Protein AF-A0A7S1NYR5-F1 (afdb_monomer_lite)

Secondary structure (DSSP, 8-state):
------PPPPPP-----PPP-PPPHHHHHHHHHHHHHT-S-HHHHHHHHHHHHHS-HHHHHHHHHHHHHHHHHHHHHTT-TTT-----TT-HHHHHHHHHHHHHHTT---

Foldseek 3Di:
DDDDDDDDDDDDPPPPPDPPPDDDPLVVVLLQLLCLLVDPDPVSNVVSVCPLVVDDVVVLVVLQVVLVVLLCVLCVVVVNNVPDDDDPDSPNSSSSPSSVVSCVVVVDDD

pLDDT: mean 73.5, std 14.78, range [38.59, 93.81]

Structure (mmCIF, N/CA/C/O backbone):
data_AF-A0A7S1NYR5-F1
#
_entry.id   AF-A0A7S1NYR5-F1
#
loop_
_atom_site.group_PDB
_atom_site.id
_atom_site.type_symbol
_atom_site.label_atom_id
_atom_site.label_alt_id
_atom_site.label_comp_id
_atom_site.label_asym_id
_atom_site.label_entity_id
_atom_site.label_seq_id
_atom_site.pdbx_PDB_ins_code
_atom_site.Cartn_x
_atom_site.Cartn_y
_atom_site.Cartn_z
_atom_site.occupancy
_atom_site.B_iso_or_equiv
_atom_site.auth_seq_id
_atom_site.auth_comp_id
_atom_site.auth_asym_id
_atom_site.auth_atom_id
_atom_site.pdbx_PDB_model_num
ATOM 1 N N . MET A 1 1 ? -12.957 1.343 71.622 1.00 40.09 1 MET A N 1
ATOM 2 C CA . MET A 1 1 ? -12.969 0.850 70.229 1.00 40.09 1 MET A CA 1
ATOM 3 C C . MET A 1 1 ? -13.349 2.005 69.317 1.00 40.09 1 MET A C 1
ATOM 5 O O . MET A 1 1 ? -14.472 2.471 69.422 1.00 40.09 1 MET A O 1
ATOM 9 N N . MET A 1 2 ? -12.426 2.497 68.490 1.00 38.59 2 MET A N 1
ATOM 10 C CA . MET A 1 2 ? -12.687 3.462 67.412 1.00 38.59 2 MET A CA 1
ATOM 11 C C . MET A 1 2 ? -11.725 3.117 66.270 1.00 38.59 2 MET A C 1
ATOM 13 O O . MET A 1 2 ? -10.513 3.224 66.437 1.00 38.59 2 MET A O 1
ATOM 17 N N . THR A 1 3 ? -12.248 2.616 65.153 1.00 42.50 3 THR A N 1
ATOM 18 C CA . THR A 1 3 ? -11.479 2.286 63.946 1.00 42.50 3 THR A CA 1
ATOM 19 C C . THR A 1 3 ? -11.529 3.480 62.997 1.00 42.50 3 THR A C 1
ATOM 21 O O . THR A 1 3 ? -12.584 3.775 62.438 1.00 42.50 3 THR A O 1
ATOM 24 N N . SER A 1 4 ? -10.406 4.181 62.834 1.00 45.59 4 SER A N 1
ATOM 25 C CA . SER A 1 4 ? -10.253 5.240 61.832 1.00 45.59 4 SER A CA 1
ATOM 26 C C . SER A 1 4 ? -10.163 4.636 60.433 1.00 45.59 4 SER A C 1
ATOM 28 O O . SER A 1 4 ? -9.218 3.913 60.122 1.00 45.59 4 SER A O 1
ATOM 30 N N . SER A 1 5 ? -11.135 4.957 59.584 1.00 48.88 5 SER A N 1
ATOM 31 C CA . SER A 1 5 ? -11.138 4.631 58.158 1.00 48.88 5 SER A CA 1
ATOM 32 C C . SER A 1 5 ? -10.015 5.384 57.437 1.00 48.88 5 SER A C 1
ATOM 34 O O . SER A 1 5 ? -10.011 6.612 57.391 1.00 4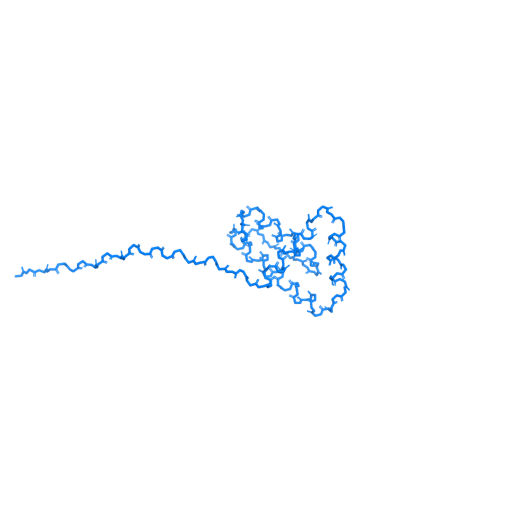8.88 5 SER A O 1
ATOM 36 N N . SER A 1 6 ? -9.049 4.659 56.875 1.00 51.88 6 SER A N 1
ATOM 37 C CA . SER A 1 6 ? -7.974 5.229 56.056 1.00 51.88 6 SER A CA 1
ATOM 38 C C . SER A 1 6 ? -8.470 5.433 54.620 1.00 51.88 6 SER A C 1
ATOM 40 O O . SER A 1 6 ? -8.560 4.482 53.847 1.00 51.88 6 SER A O 1
ATOM 42 N N . GLN A 1 7 ? -8.824 6.667 54.265 1.00 60.59 7 GLN A N 1
ATOM 43 C CA . GLN A 1 7 ? -9.133 7.062 52.887 1.00 60.59 7 GLN A CA 1
ATOM 44 C C . GLN A 1 7 ? -7.818 7.253 52.099 1.00 60.59 7 GLN A C 1
ATOM 46 O O . GLN A 1 7 ? -6.929 7.946 52.600 1.00 60.59 7 GLN A O 1
ATOM 51 N N . PRO A 1 8 ? -7.651 6.678 50.891 1.00 57.78 8 PRO A N 1
ATOM 52 C CA . PRO A 1 8 ? -6.477 6.945 50.062 1.00 57.78 8 PRO A CA 1
ATOM 53 C C . PRO A 1 8 ? -6.501 8.390 49.518 1.00 57.78 8 PRO A C 1
ATOM 55 O O . PRO A 1 8 ? -7.583 8.942 49.292 1.00 57.78 8 PRO A O 1
ATOM 58 N N . PRO A 1 9 ? -5.334 9.034 49.324 1.00 63.28 9 PRO A N 1
ATOM 59 C CA . PRO A 1 9 ? -5.259 10.426 48.887 1.00 63.28 9 PRO A CA 1
ATOM 60 C C . PRO A 1 9 ? -5.740 10.603 47.432 1.00 63.28 9 PRO A C 1
ATOM 62 O O . PRO A 1 9 ? -5.552 9.704 46.610 1.00 63.28 9 PRO A O 1
ATOM 65 N N . PRO A 1 10 ? -6.342 11.758 47.087 1.00 57.62 10 PRO A N 1
ATOM 66 C CA . PRO A 1 10 ? -6.763 12.054 45.721 1.00 57.62 10 PRO A CA 1
ATOM 67 C C . PRO A 1 10 ? -5.552 12.178 44.783 1.00 57.62 10 PRO A C 1
ATOM 69 O O . PRO A 1 10 ? -4.547 12.803 45.123 1.00 57.62 10 PRO A O 1
ATOM 72 N N . ALA A 1 11 ? -5.655 11.577 43.594 1.00 61.25 11 ALA A N 1
ATOM 73 C CA . ALA A 1 11 ? -4.634 11.660 42.554 1.00 61.25 11 ALA A CA 1
ATOM 74 C C . ALA A 1 11 ? -4.440 13.118 42.077 1.00 61.25 11 ALA A C 1
ATOM 76 O O . ALA A 1 11 ? -5.426 13.849 41.945 1.00 61.25 11 ALA A O 1
ATOM 77 N N . PRO A 1 12 ? -3.198 13.561 41.803 1.00 58.25 12 PRO A N 1
ATOM 78 C CA . PRO A 1 12 ? -2.942 14.915 41.327 1.00 58.25 12 PRO A CA 1
ATOM 79 C C . PRO A 1 12 ? -3.526 15.133 39.917 1.00 58.25 12 PRO A C 1
ATOM 81 O O . PRO A 1 12 ? -3.442 14.236 39.074 1.00 58.25 12 PRO A O 1
ATOM 84 N N . PRO A 1 13 ? -4.060 16.331 39.611 1.00 56.22 13 PRO A N 1
ATOM 85 C CA . PRO A 1 13 ? -4.609 16.676 38.304 1.00 56.22 13 PRO A CA 1
ATOM 86 C C . PRO A 1 13 ? -3.484 17.060 37.333 1.00 56.22 13 PRO A C 1
ATOM 88 O O . PRO A 1 13 ? -3.466 18.156 36.790 1.00 56.22 13 PRO A O 1
ATOM 91 N N . ASN A 1 14 ? -2.523 16.165 37.112 1.00 52.78 14 ASN A N 1
ATOM 92 C CA . ASN A 1 14 ? -1.507 16.348 36.080 1.00 52.78 14 ASN A CA 1
ATOM 93 C C . ASN A 1 14 ? -1.805 15.393 34.931 1.00 52.78 14 ASN A C 1
ATOM 95 O O . ASN A 1 14 ? -1.186 14.342 34.773 1.00 52.78 14 ASN A O 1
ATOM 99 N N . GLY A 1 15 ? -2.789 15.792 34.123 1.00 51.81 15 GLY A N 1
ATOM 100 C CA . GLY A 1 15 ? -2.959 15.302 32.764 1.00 51.81 15 GLY A CA 1
ATOM 101 C C . GLY A 1 15 ? -1.747 15.715 31.940 1.00 51.81 15 GLY A C 1
ATOM 102 O O . GLY A 1 15 ? -1.779 16.704 31.215 1.00 51.81 15 GLY A O 1
ATOM 103 N N . HIS A 1 16 ? -0.652 14.973 32.076 1.00 46.91 16 HIS A N 1
ATOM 104 C CA . HIS A 1 16 ? 0.409 14.992 31.090 1.00 46.91 16 HIS A CA 1
ATOM 105 C C . HIS A 1 16 ? -0.164 14.336 29.839 1.00 46.91 16 HIS A C 1
ATOM 107 O O . HIS A 1 16 ? -0.142 13.115 29.696 1.00 46.91 16 HIS A O 1
ATOM 113 N N . THR A 1 17 ? -0.738 15.151 28.954 1.00 52.50 17 THR A N 1
ATOM 114 C CA . THR A 1 17 ? -0.996 14.762 27.572 1.00 52.50 17 THR A CA 1
ATOM 115 C C . THR A 1 17 ? 0.342 14.292 27.026 1.00 52.50 17 THR A C 1
ATOM 117 O O . THR A 1 17 ? 1.239 15.104 26.792 1.00 52.50 17 THR A O 1
ATOM 120 N N . ALA A 1 18 ? 0.519 12.972 26.941 1.00 53.25 18 ALA A N 1
ATOM 121 C CA . ALA A 1 18 ? 1.717 12.392 26.369 1.00 53.25 18 ALA A CA 1
ATOM 122 C C . ALA A 1 18 ? 1.935 13.057 25.001 1.00 53.25 18 ALA A C 1
ATOM 124 O O . ALA A 1 18 ? 0.963 13.196 24.246 1.00 53.25 18 ALA A O 1
ATOM 125 N N . PRO A 1 19 ? 3.157 13.522 24.687 1.00 54.03 19 PRO A N 1
ATOM 126 C CA . PRO A 1 19 ? 3.427 14.055 23.364 1.00 54.03 19 PRO A CA 1
ATOM 127 C C . PRO A 1 19 ? 3.004 13.002 22.332 1.00 54.03 19 PRO A C 1
ATOM 129 O O . PRO A 1 19 ? 3.241 11.809 22.562 1.00 54.03 19 PRO A O 1
ATOM 132 N N . PRO A 1 20 ? 2.338 13.405 21.235 1.00 53.75 20 PRO A N 1
ATOM 133 C CA . PRO A 1 20 ? 1.933 12.466 20.202 1.00 53.75 20 PRO A CA 1
ATOM 134 C C . PRO A 1 20 ? 3.160 11.660 19.779 1.00 53.75 20 PRO A C 1
ATOM 136 O O . PRO A 1 20 ? 4.205 12.224 19.450 1.00 53.75 20 PRO A O 1
ATOM 139 N N . ALA A 1 21 ? 3.054 10.335 19.884 1.00 59.00 21 ALA A N 1
ATOM 140 C CA . ALA A 1 21 ? 4.148 9.439 19.559 1.00 59.00 21 ALA A CA 1
ATOM 141 C C . ALA A 1 21 ? 4.530 9.666 18.095 1.00 59.00 21 ALA A C 1
ATOM 143 O O . ALA A 1 21 ? 3.735 9.384 17.198 1.00 59.00 21 ALA A O 1
ATOM 144 N N . VAL A 1 22 ? 5.732 10.201 17.860 1.00 55.09 22 VAL A N 1
ATOM 145 C CA . VAL A 1 22 ? 6.229 10.430 16.503 1.00 55.09 22 VAL A CA 1
ATOM 146 C C . VAL A 1 22 ? 6.276 9.071 15.802 1.00 55.09 22 VAL A C 1
ATOM 148 O O . VAL A 1 22 ? 6.932 8.154 16.311 1.00 55.09 22 VAL A O 1
ATOM 151 N N . PRO A 1 23 ? 5.571 8.897 14.669 1.00 63.06 23 PRO A N 1
ATOM 152 C CA . PRO A 1 23 ? 5.551 7.620 13.985 1.00 63.06 23 PRO A CA 1
ATOM 153 C C . PRO A 1 23 ? 6.975 7.218 13.584 1.00 63.06 23 PRO A C 1
ATOM 155 O O . PRO A 1 23 ? 7.746 8.066 13.127 1.00 63.06 23 PRO A O 1
ATOM 158 N N . PRO A 1 24 ? 7.340 5.930 13.697 1.00 75.75 24 PRO A N 1
ATOM 159 C CA . PRO A 1 24 ? 8.616 5.448 13.188 1.00 75.75 24 PRO A CA 1
ATOM 160 C C . PRO A 1 24 ? 8.805 5.856 11.721 1.00 75.75 24 PRO A C 1
ATOM 162 O O . PRO A 1 24 ? 7.844 5.823 10.948 1.00 75.75 24 PRO A O 1
ATOM 165 N N . LEU A 1 25 ? 10.039 6.166 11.306 1.00 76.69 25 LEU A N 1
ATOM 166 C CA . LEU A 1 25 ? 10.355 6.597 9.931 1.00 76.69 25 LEU A CA 1
ATOM 167 C C . LEU A 1 25 ? 9.785 5.656 8.859 1.00 76.69 25 LEU A C 1
ATOM 169 O O . LEU A 1 25 ? 9.302 6.109 7.823 1.00 76.69 25 LEU A O 1
ATOM 173 N N 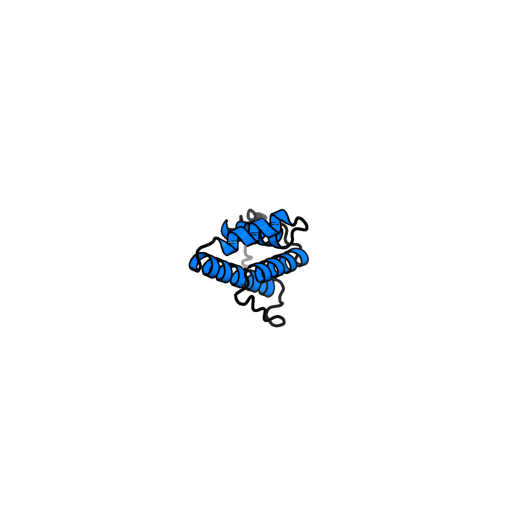. ARG A 1 26 ? 9.764 4.346 9.135 1.00 74.00 26 ARG A N 1
ATOM 174 C CA . ARG A 1 26 ? 9.149 3.349 8.246 1.00 74.00 26 ARG A CA 1
ATOM 175 C C . ARG A 1 26 ? 7.649 3.562 8.072 1.00 74.00 26 ARG A C 1
ATOM 177 O O . ARG A 1 26 ? 7.154 3.447 6.960 1.00 74.00 26 ARG A O 1
ATOM 184 N N . SER A 1 27 ? 6.927 3.914 9.139 1.00 73.06 27 SER A N 1
ATOM 185 C CA . SER A 1 27 ? 5.501 4.224 9.024 1.00 73.06 27 SER A CA 1
ATOM 186 C C . SER A 1 27 ? 5.294 5.423 8.113 1.00 73.06 27 SER A C 1
ATOM 188 O O . SER A 1 27 ? 4.427 5.352 7.259 1.00 73.06 27 SER A O 1
ATOM 190 N N . ILE A 1 28 ? 6.087 6.488 8.265 1.00 80.31 28 ILE A N 1
ATOM 191 C CA . ILE A 1 28 ? 5.977 7.692 7.425 1.00 80.31 28 ILE A CA 1
ATOM 192 C C . ILE A 1 28 ? 6.253 7.349 5.956 1.00 80.31 28 ILE A C 1
ATOM 194 O O . ILE A 1 28 ? 5.532 7.799 5.066 1.00 80.31 28 ILE A O 1
ATOM 198 N N . ALA A 1 29 ? 7.266 6.520 5.695 1.00 83.44 29 ALA A N 1
ATOM 199 C CA . ALA A 1 29 ? 7.585 6.063 4.347 1.00 83.44 29 ALA A CA 1
ATOM 200 C C . ALA A 1 29 ? 6.426 5.269 3.718 1.00 83.44 29 ALA A C 1
ATOM 202 O O . ALA A 1 29 ? 6.045 5.553 2.584 1.00 83.44 29 ALA A O 1
ATOM 203 N N . ILE A 1 30 ? 5.815 4.344 4.465 1.00 82.94 30 ILE A N 1
ATOM 204 C CA . ILE A 1 30 ? 4.651 3.564 4.013 1.00 82.94 30 ILE A CA 1
ATOM 205 C C . ILE A 1 30 ? 3.455 4.480 3.737 1.00 82.94 30 ILE A C 1
ATOM 207 O O . ILE A 1 30 ? 2.800 4.331 2.711 1.00 82.94 30 ILE A O 1
ATOM 211 N N . SER A 1 31 ? 3.193 5.463 4.599 1.00 82.81 31 SER A N 1
ATOM 212 C CA . SER A 1 31 ? 2.130 6.455 4.402 1.00 82.81 31 SER A CA 1
ATOM 213 C C . SER A 1 31 ? 2.320 7.250 3.122 1.00 82.81 31 SER A C 1
ATOM 215 O O . SER A 1 31 ? 1.409 7.358 2.307 1.00 82.81 31 SER A O 1
ATOM 217 N N . LYS A 1 32 ? 3.534 7.763 2.911 1.00 87.88 32 LYS A N 1
ATOM 218 C CA . LYS A 1 32 ? 3.887 8.510 1.706 1.00 87.88 32 LYS A CA 1
ATOM 219 C C . LYS A 1 32 ? 3.760 7.635 0.458 1.00 87.88 32 LYS A C 1
ATOM 221 O O . LYS A 1 32 ? 3.250 8.097 -0.561 1.00 87.88 32 LYS A O 1
ATOM 226 N N . ALA A 1 33 ? 4.190 6.377 0.532 1.00 88.69 33 ALA A N 1
ATOM 227 C CA . ALA A 1 33 ? 4.034 5.419 -0.556 1.00 88.69 33 ALA A CA 1
ATOM 228 C C . ALA A 1 33 ? 2.547 5.130 -0.841 1.00 88.69 33 ALA A C 1
ATOM 230 O O . ALA A 1 33 ? 2.140 5.112 -2.001 1.00 88.69 33 ALA A O 1
ATOM 231 N N . ALA A 1 34 ? 1.716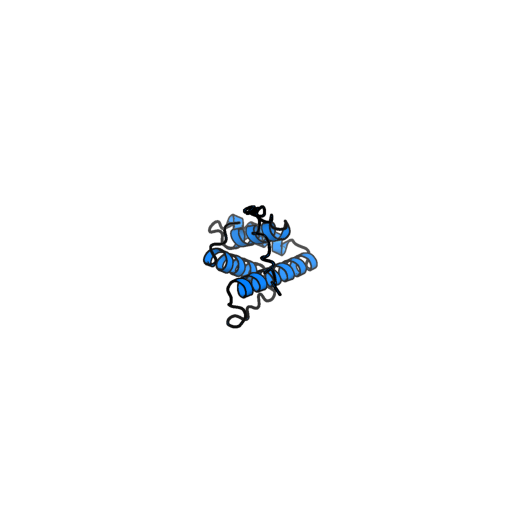 5.008 0.195 1.00 87.38 34 ALA A N 1
ATOM 232 C CA . ALA A 1 34 ? 0.268 4.845 0.078 1.00 87.38 34 ALA A CA 1
ATOM 233 C C . ALA A 1 34 ? -0.411 6.070 -0.558 1.00 87.38 34 ALA A C 1
ATOM 235 O O . ALA A 1 34 ? -1.235 5.927 -1.461 1.00 87.38 34 ALA A O 1
ATOM 236 N N . GLU A 1 35 ? -0.011 7.281 -0.171 1.00 89.75 35 GLU A N 1
ATOM 237 C CA . GLU A 1 35 ? -0.459 8.521 -0.813 1.00 89.75 35 GLU A CA 1
ATOM 238 C C . GLU A 1 35 ? -0.037 8.600 -2.283 1.00 89.75 35 GLU A C 1
ATOM 240 O O . GLU A 1 35 ? -0.817 9.031 -3.130 1.00 89.75 35 GLU A O 1
ATOM 245 N N . MET A 1 36 ? 1.191 8.186 -2.612 1.00 91.62 36 MET A N 1
ATOM 246 C CA . MET A 1 36 ? 1.653 8.127 -4.000 1.00 91.62 36 MET A CA 1
ATOM 247 C C . MET A 1 36 ? 0.856 7.102 -4.812 1.00 91.62 36 MET A C 1
ATOM 249 O O . MET A 1 36 ? 0.500 7.401 -5.950 1.00 91.62 36 MET A O 1
ATOM 253 N N . ALA A 1 37 ? 0.522 5.947 -4.228 1.00 90.50 37 ALA A N 1
ATOM 254 C CA . ALA A 1 37 ? -0.287 4.908 -4.867 1.00 90.50 37 ALA A CA 1
ATOM 255 C C . ALA A 1 37 ? -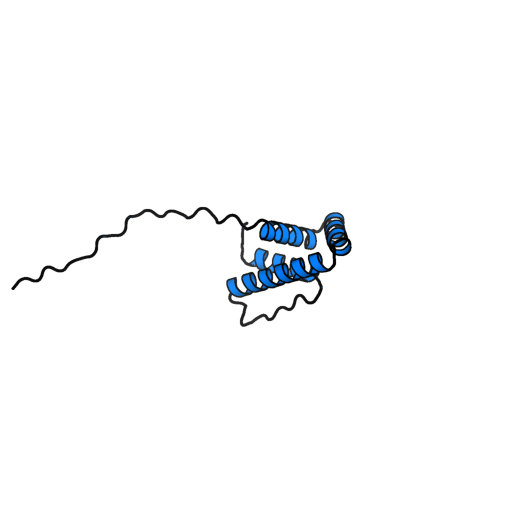1.721 5.378 -5.172 1.00 90.50 37 ALA A C 1
ATOM 257 O O . ALA A 1 37 ? -2.281 5.017 -6.209 1.00 90.50 37 ALA A O 1
ATOM 258 N N . MET A 1 38 ? -2.297 6.204 -4.292 1.00 90.50 38 MET A N 1
ATOM 259 C CA . MET A 1 38 ? -3.647 6.773 -4.424 1.00 90.50 38 MET A CA 1
ATOM 260 C C . MET A 1 38 ? -3.683 8.140 -5.118 1.00 90.50 38 MET A C 1
ATOM 262 O O . MET A 1 38 ? -4.756 8.713 -5.305 1.00 90.50 38 MET A O 1
ATOM 266 N N . SER A 1 39 ? -2.530 8.679 -5.515 1.00 91.25 39 SER A N 1
ATOM 267 C CA . SER A 1 39 ? -2.459 9.988 -6.155 1.00 91.25 39 SER A CA 1
ATOM 268 C C . SER A 1 39 ? -3.160 9.982 -7.513 1.00 91.25 39 SER A C 1
ATOM 270 O O . SER A 1 39 ? -2.988 9.057 -8.309 1.00 91.25 39 SER A O 1
ATOM 272 N N . THR A 1 40 ? -3.913 11.043 -7.819 1.00 91.06 40 THR A N 1
ATOM 273 C CA . THR A 1 40 ? -4.506 11.262 -9.148 1.00 91.06 40 THR A CA 1
ATOM 274 C C . THR A 1 40 ? -3.448 11.589 -10.205 1.00 91.06 40 THR A C 1
ATOM 276 O O . THR A 1 40 ? -3.654 11.279 -11.380 1.00 91.06 40 THR A O 1
ATOM 279 N N . ASP A 1 41 ? -2.286 12.101 -9.791 1.00 93.12 41 ASP A N 1
ATOM 280 C CA . ASP A 1 41 ? -1.152 12.397 -10.665 1.00 93.12 41 ASP A CA 1
ATOM 281 C C . ASP A 1 41 ? -0.496 11.101 -11.195 1.00 93.12 41 ASP A C 1
ATOM 283 O O . ASP A 1 41 ? 0.042 10.308 -10.408 1.00 93.12 41 ASP A O 1
ATOM 287 N N . PRO A 1 42 ? -0.507 10.859 -12.522 1.00 89.00 42 PRO A N 1
ATOM 288 C CA . PRO A 1 42 ? 0.125 9.683 -13.110 1.00 89.00 42 PRO A CA 1
ATOM 289 C C . PRO A 1 42 ? 1.637 9.627 -12.872 1.00 89.00 42 PRO A C 1
ATOM 291 O O . PRO A 1 42 ? 2.167 8.525 -12.724 1.00 89.00 42 PRO A O 1
ATOM 294 N N . ASN A 1 43 ? 2.326 10.767 -12.765 1.00 93.81 43 ASN A N 1
ATOM 295 C CA . ASN A 1 43 ? 3.775 10.799 -12.563 1.00 93.81 43 ASN A CA 1
ATOM 296 C C . ASN A 1 43 ? 4.157 10.290 -11.173 1.00 93.81 43 ASN A C 1
ATOM 298 O O . ASN A 1 43 ? 5.113 9.529 -11.031 1.00 93.81 43 ASN A O 1
ATOM 302 N N . ARG A 1 44 ? 3.373 10.630 -10.143 1.00 92.12 44 ARG A N 1
ATOM 303 C CA . ARG A 1 44 ? 3.583 10.111 -8.781 1.00 92.12 44 ARG A CA 1
ATOM 304 C C . ARG A 1 44 ? 3.387 8.601 -8.708 1.00 92.12 44 ARG A C 1
ATOM 306 O O . ARG A 1 44 ? 4.198 7.921 -8.081 1.00 92.12 44 ARG A O 1
ATOM 313 N N . ARG A 1 45 ? 2.363 8.068 -9.384 1.00 92.38 45 ARG A N 1
ATOM 314 C CA . ARG A 1 45 ? 2.144 6.614 -9.465 1.00 92.38 45 ARG A CA 1
ATOM 315 C C . ARG A 1 45 ? 3.263 5.918 -10.244 1.00 92.38 45 ARG A C 1
ATOM 317 O O . ARG A 1 45 ? 3.745 4.875 -9.813 1.00 92.38 45 ARG A O 1
ATOM 324 N N . ALA A 1 46 ? 3.710 6.501 -11.357 1.00 91.94 46 ALA A N 1
ATOM 325 C CA . ALA A 1 46 ? 4.816 5.966 -12.149 1.00 91.94 46 ALA A CA 1
ATOM 326 C C . ALA A 1 46 ? 6.138 5.957 -11.364 1.00 91.94 46 ALA A C 1
ATOM 328 O O . ALA A 1 46 ? 6.849 4.958 -11.382 1.00 91.94 46 ALA A O 1
ATOM 329 N N . ALA A 1 47 ? 6.431 7.019 -10.609 1.00 92.25 47 ALA A N 1
ATOM 330 C CA . ALA A 1 47 ? 7.613 7.093 -9.755 1.00 92.25 47 ALA A CA 1
ATOM 331 C C . ALA A 1 47 ? 7.597 6.041 -8.635 1.00 92.25 47 ALA A C 1
ATOM 333 O O . ALA A 1 47 ? 8.643 5.482 -8.311 1.00 92.25 47 ALA A O 1
ATOM 334 N N . LEU A 1 48 ? 6.429 5.752 -8.047 1.00 91.81 48 LEU A N 1
ATOM 335 C CA . LEU A 1 48 ? 6.289 4.667 -7.072 1.00 91.81 48 LEU A CA 1
ATOM 336 C C . LEU A 1 48 ? 6.557 3.303 -7.720 1.00 91.81 48 LEU A C 1
ATOM 338 O O . LEU A 1 48 ? 7.346 2.524 -7.197 1.00 91.81 48 LEU A O 1
ATOM 342 N N . ARG A 1 49 ? 5.947 3.033 -8.879 1.00 90.12 49 ARG A N 1
ATOM 343 C CA . ARG A 1 49 ? 6.161 1.777 -9.618 1.00 90.12 49 ARG A CA 1
ATOM 344 C C . ARG A 1 49 ? 7.618 1.590 -10.005 1.00 90.12 49 ARG A C 1
ATOM 346 O O . ARG A 1 49 ? 8.162 0.519 -9.792 1.00 90.12 49 ARG A O 1
ATOM 353 N N . SER A 1 50 ? 8.264 2.645 -10.496 1.00 91.75 50 SER A N 1
ATOM 354 C CA . SER A 1 50 ? 9.687 2.615 -10.830 1.00 91.75 50 SER A CA 1
ATOM 355 C C . SER A 1 50 ? 10.565 2.319 -9.616 1.00 91.75 50 SER A C 1
ATOM 357 O O . SER A 1 50 ? 11.563 1.625 -9.768 1.00 91.75 50 SER A O 1
ATOM 359 N N . GLN A 1 51 ? 10.214 2.827 -8.429 1.00 89.00 51 GLN A N 1
ATOM 360 C CA . GLN A 1 51 ? 10.930 2.494 -7.196 1.00 89.00 51 GLN A CA 1
ATOM 361 C C . GLN A 1 51 ? 10.754 1.015 -6.848 1.00 89.00 51 GLN A C 1
ATOM 363 O O . GLN A 1 51 ? 11.749 0.338 -6.643 1.00 89.00 51 GLN A O 1
ATOM 368 N N . ILE A 1 52 ? 9.521 0.496 -6.873 1.00 86.38 52 ILE A N 1
ATOM 369 C CA . ILE A 1 52 ? 9.244 -0.919 -6.574 1.00 86.38 52 ILE A CA 1
ATOM 370 C C . ILE A 1 52 ? 9.961 -1.844 -7.570 1.00 86.38 52 ILE A C 1
ATOM 372 O O . ILE A 1 52 ? 10.609 -2.799 -7.159 1.00 86.38 52 ILE A O 1
ATOM 376 N N . SER A 1 53 ? 9.880 -1.559 -8.873 1.00 87.50 53 SER A N 1
ATOM 377 C CA . SER A 1 53 ? 10.510 -2.377 -9.918 1.00 87.50 53 SER A CA 1
ATOM 378 C C . SER A 1 53 ? 12.037 -2.273 -9.946 1.00 87.50 53 SER A C 1
ATOM 380 O O . SER A 1 53 ? 12.689 -3.173 -10.464 1.00 87.50 53 SER A O 1
ATOM 382 N N . GLY A 1 54 ? 12.601 -1.172 -9.442 1.00 85.62 54 GLY A N 1
ATOM 383 C CA . GLY A 1 54 ? 14.046 -0.956 -9.359 1.00 85.62 54 GLY A CA 1
ATOM 384 C C . GLY A 1 54 ? 14.684 -1.442 -8.053 1.00 85.62 54 GLY A C 1
ATOM 385 O O . GLY A 1 54 ? 15.908 -1.423 -7.948 1.00 85.62 54 GLY A O 1
ATOM 386 N N . SER A 1 55 ? 13.886 -1.842 -7.059 1.00 87.44 55 SER A N 1
ATOM 387 C CA . SER A 1 55 ? 14.366 -2.341 -5.767 1.00 87.44 55 SER A CA 1
ATOM 388 C C . SER A 1 55 ? 14.876 -3.780 -5.846 1.00 87.44 55 SER A C 1
ATOM 390 O O . SER A 1 55 ? 14.434 -4.572 -6.679 1.00 87.44 55 SER A O 1
ATOM 392 N N . HIS A 1 56 ? 15.786 -4.137 -4.934 1.00 89.62 56 HIS A N 1
ATOM 393 C CA . HIS A 1 56 ?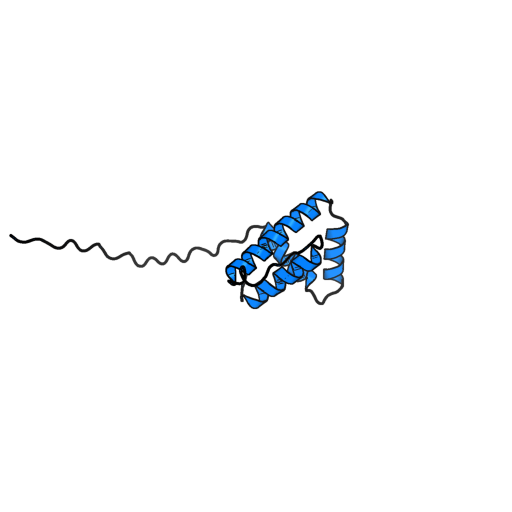 16.214 -5.523 -4.781 1.00 89.62 56 HIS A CA 1
ATOM 394 C C . HIS A 1 56 ? 15.028 -6.387 -4.306 1.00 89.62 56 HIS A C 1
ATOM 396 O O . HIS A 1 56 ? 14.234 -5.914 -3.489 1.00 89.62 56 HIS A O 1
ATOM 402 N N . PRO A 1 57 ? 14.886 -7.648 -4.756 1.00 84.00 57 PRO A N 1
ATOM 403 C CA . PRO A 1 57 ? 13.783 -8.516 -4.334 1.00 84.00 57 PRO A CA 1
ATOM 404 C C . PRO A 1 57 ? 13.624 -8.648 -2.810 1.00 84.00 57 PRO A C 1
ATOM 406 O O . PRO A 1 57 ? 12.501 -8.629 -2.314 1.00 84.00 57 PRO A O 1
ATOM 409 N N . ASP A 1 58 ? 14.730 -8.699 -2.061 1.00 84.88 58 ASP A N 1
ATOM 410 C CA . ASP A 1 58 ? 14.705 -8.750 -0.588 1.00 84.88 58 ASP A CA 1
ATOM 411 C C . ASP A 1 58 ? 14.146 -7.463 0.045 1.00 84.88 58 ASP A C 1
ATOM 413 O O . ASP A 1 58 ? 13.452 -7.505 1.067 1.00 84.88 58 ASP A O 1
ATOM 417 N N . ASP A 1 59 ? 14.400 -6.308 -0.577 1.00 81.00 59 ASP A N 1
ATOM 418 C CA . ASP A 1 59 ? 13.841 -5.026 -0.138 1.00 81.00 59 ASP A CA 1
ATOM 419 C C . ASP A 1 59 ? 12.333 -4.980 -0.404 1.00 81.00 59 ASP A C 1
ATOM 421 O O . ASP A 1 59 ? 11.563 -4.465 0.411 1.00 81.00 59 ASP A O 1
ATOM 425 N N . VAL A 1 60 ? 11.897 -5.554 -1.531 1.00 81.88 60 VAL A N 1
ATOM 426 C CA . VAL A 1 60 ? 10.477 -5.688 -1.877 1.00 81.88 60 VAL A CA 1
ATOM 427 C C . VAL A 1 60 ? 9.771 -6.626 -0.897 1.00 81.88 60 VAL A C 1
ATOM 429 O O . VAL A 1 60 ? 8.686 -6.283 -0.427 1.00 81.88 60 VAL A O 1
ATOM 432 N N . ASP A 1 61 ? 10.377 -7.755 -0.523 1.00 82.69 61 ASP A N 1
ATOM 433 C CA . ASP A 1 61 ? 9.799 -8.671 0.469 1.00 82.69 61 ASP A CA 1
ATOM 434 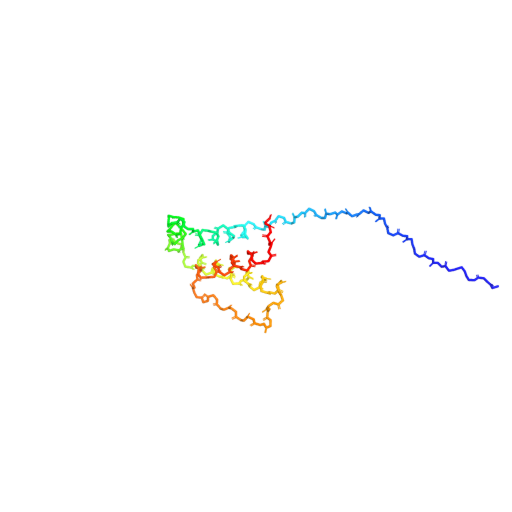C C . ASP A 1 61 ? 9.724 -8.039 1.868 1.00 82.69 61 ASP A C 1
ATOM 436 O O . ASP A 1 61 ? 8.685 -8.096 2.536 1.00 82.69 61 ASP A O 1
ATOM 440 N N . THR A 1 62 ? 10.778 -7.326 2.273 1.00 84.88 62 THR A N 1
ATOM 441 C CA . THR A 1 62 ? 10.788 -6.552 3.521 1.00 84.88 62 THR A CA 1
ATOM 442 C C . THR A 1 62 ? 9.664 -5.514 3.523 1.00 84.88 62 THR A C 1
ATOM 444 O O . THR A 1 62 ? 8.910 -5.398 4.494 1.00 84.88 62 THR A O 1
ATOM 447 N N . MET A 1 63 ? 9.499 -4.782 2.419 1.00 82.94 63 MET A N 1
ATOM 448 C CA . MET A 1 63 ? 8.426 -3.805 2.257 1.00 82.94 63 MET A CA 1
ATOM 449 C C . MET A 1 63 ? 7.041 -4.468 2.285 1.00 82.94 63 MET A C 1
ATOM 451 O O . MET A 1 63 ? 6.142 -3.951 2.948 1.00 82.94 63 MET A O 1
ATOM 455 N N . LEU A 1 64 ? 6.865 -5.626 1.641 1.00 83.12 64 LEU A N 1
ATOM 456 C CA . LEU A 1 64 ? 5.628 -6.412 1.695 1.00 83.12 64 LEU A CA 1
ATOM 457 C C . LEU A 1 64 ? 5.283 -6.846 3.123 1.00 83.12 64 LEU A C 1
ATOM 459 O O . LEU A 1 64 ? 4.131 -6.720 3.543 1.00 83.12 64 LEU A O 1
ATOM 463 N N . CYS A 1 65 ? 6.262 -7.331 3.888 1.00 83.50 65 CYS A N 1
ATOM 464 C CA . CYS A 1 65 ? 6.067 -7.719 5.283 1.00 83.50 65 CYS A CA 1
ATOM 465 C C . CYS A 1 65 ? 5.607 -6.535 6.141 1.00 83.50 65 CYS A C 1
ATOM 467 O O . CYS A 1 65 ? 4.666 -6.658 6.929 1.00 83.50 65 CYS A O 1
ATOM 469 N N . GLU A 1 66 ? 6.217 -5.370 5.946 1.00 84.19 66 GLU A N 1
ATOM 470 C CA . GLU A 1 66 ? 5.846 -4.147 6.653 1.00 84.19 66 GLU A CA 1
ATOM 471 C C . GLU A 1 66 ? 4.445 -3.645 6.264 1.00 84.19 66 GLU A C 1
ATOM 473 O O . GLU A 1 66 ? 3.656 -3.273 7.137 1.00 84.19 66 GLU A O 1
ATOM 478 N N . VAL A 1 67 ? 4.092 -3.698 4.974 1.00 84.00 67 VAL A N 1
ATOM 479 C CA . VAL A 1 67 ? 2.747 -3.363 4.477 1.00 84.00 67 VAL A CA 1
ATOM 480 C C . VAL A 1 67 ? 1.699 -4.301 5.083 1.00 84.00 67 VAL A C 1
ATOM 482 O O . VAL A 1 67 ? 0.711 -3.820 5.641 1.00 84.00 67 VAL A O 1
ATOM 485 N N . ARG A 1 68 ? 1.928 -5.623 5.063 1.00 82.50 68 ARG A N 1
ATOM 486 C CA . ARG A 1 68 ? 1.031 -6.617 5.684 1.00 82.50 68 ARG A CA 1
ATOM 487 C C . ARG A 1 68 ? 0.821 -6.348 7.171 1.00 82.50 68 ARG A C 1
ATOM 489 O O . ARG A 1 68 ? -0.320 -6.295 7.630 1.00 82.50 68 ARG A O 1
ATOM 496 N N . ARG A 1 69 ? 1.906 -6.113 7.916 1.00 84.00 69 ARG A N 1
ATOM 497 C CA . ARG A 1 69 ? 1.842 -5.776 9.345 1.00 84.00 69 ARG A CA 1
ATOM 498 C C . ARG A 1 69 ? 0.976 -4.540 9.586 1.00 84.00 69 ARG A C 1
ATOM 500 O O . ARG A 1 69 ? 0.107 -4.561 10.453 1.00 84.00 69 ARG A O 1
ATOM 507 N N . ARG A 1 70 ? 1.176 -3.482 8.796 1.00 79.88 70 ARG A N 1
ATOM 508 C CA . ARG A 1 70 ? 0.433 -2.223 8.931 1.00 79.88 70 ARG A CA 1
ATOM 509 C C . ARG A 1 70 ? -1.056 -2.400 8.632 1.00 79.88 70 ARG A C 1
ATOM 511 O O . ARG A 1 70 ? -1.878 -1.848 9.357 1.00 79.88 70 ARG A O 1
ATOM 518 N N . VAL A 1 71 ? -1.407 -3.171 7.601 1.00 78.62 71 VAL A N 1
ATOM 519 C CA . VAL A 1 71 ? -2.806 -3.509 7.290 1.00 78.62 71 VAL A CA 1
ATOM 520 C C . VAL A 1 71 ? -3.448 -4.227 8.473 1.00 78.62 71 VAL A C 1
ATOM 522 O O . VAL A 1 71 ? -4.495 -3.792 8.944 1.00 78.62 71 VAL A O 1
ATOM 525 N N . HIS A 1 72 ? -2.790 -5.258 9.007 1.00 79.19 72 HIS A N 1
ATOM 526 C CA . HIS A 1 72 ? -3.295 -6.008 10.155 1.00 79.19 72 HIS A CA 1
ATOM 527 C C . HIS A 1 72 ? -3.482 -5.116 11.394 1.00 79.19 72 HIS A C 1
ATOM 529 O O . HIS A 1 72 ? -4.535 -5.145 12.021 1.00 79.19 72 HIS A O 1
ATOM 535 N N . GLU A 1 73 ? -2.519 -4.241 11.707 1.00 81.56 73 GLU A N 1
ATOM 536 C CA . GLU A 1 73 ? -2.653 -3.262 12.795 1.00 81.56 73 GLU A CA 1
ATOM 537 C C . GLU A 1 73 ? -3.875 -2.347 12.626 1.00 81.56 73 GLU A C 1
ATOM 539 O O . GLU A 1 73 ? -4.574 -2.073 13.602 1.00 81.56 73 GLU A O 1
ATOM 544 N N . GLN A 1 74 ? -4.131 -1.849 11.411 1.00 76.56 74 GLN A N 1
ATOM 545 C CA . GLN A 1 74 ? -5.275 -0.969 11.150 1.00 76.56 74 GLN A CA 1
ATOM 546 C C . GLN A 1 74 ? -6.603 -1.728 11.213 1.00 76.56 74 GLN A C 1
ATOM 548 O O . GLN A 1 74 ? -7.556 -1.228 11.806 1.00 76.56 74 GLN A O 1
ATOM 553 N N . ILE A 1 75 ? -6.657 -2.944 10.667 1.00 75.69 75 ILE A N 1
ATOM 554 C CA . ILE A 1 75 ? -7.827 -3.825 10.756 1.00 75.69 75 ILE A CA 1
ATOM 555 C C . ILE A 1 75 ? -8.161 -4.114 12.226 1.00 75.69 75 ILE A C 1
ATOM 557 O O . ILE A 1 75 ? -9.306 -3.927 12.638 1.00 75.69 75 ILE A O 1
ATOM 561 N N . SER A 1 76 ? -7.167 -4.480 13.042 1.00 77.81 76 SER A N 1
ATOM 562 C CA . SER A 1 76 ? -7.360 -4.718 14.476 1.00 77.81 76 SER A CA 1
ATOM 563 C C . SER A 1 76 ? -7.793 -3.459 15.224 1.00 77.81 76 SER A C 1
ATOM 565 O O . SER A 1 76 ? -8.708 -3.522 16.041 1.00 77.81 76 SER A O 1
ATOM 567 N N . ARG A 1 77 ? -7.200 -2.292 14.925 1.00 77.94 77 ARG A N 1
ATOM 568 C CA . ARG A 1 77 ? -7.621 -1.005 15.514 1.00 77.94 77 ARG A CA 1
ATOM 569 C C . ARG A 1 77 ? -9.069 -0.649 15.195 1.00 77.94 77 ARG A C 1
ATOM 571 O O . ARG A 1 77 ? -9.729 -0.027 16.018 1.00 77.94 77 ARG A O 1
ATOM 578 N N . LEU A 1 78 ? -9.548 -1.021 14.013 1.00 73.94 78 LEU A N 1
ATOM 579 C CA . LEU A 1 78 ? -10.922 -0.780 13.578 1.00 73.94 78 LEU A CA 1
ATOM 580 C C . LEU A 1 78 ? -11.909 -1.847 14.082 1.00 73.94 78 LEU A C 1
ATOM 582 O O . LEU A 1 78 ? -13.094 -1.749 13.778 1.00 73.94 78 LEU A O 1
ATOM 586 N N . GLY A 1 79 ? -11.448 -2.857 14.833 1.00 67.56 79 GLY A N 1
ATOM 587 C CA . GLY A 1 79 ? -12.285 -3.974 15.285 1.00 67.56 79 GLY A CA 1
ATOM 588 C C . GLY A 1 79 ? -12.757 -4.875 14.140 1.00 67.56 79 GLY A C 1
ATOM 589 O O . GLY A 1 79 ? -13.756 -5.571 14.270 1.00 67.56 79 GLY A O 1
ATOM 590 N N . LEU A 1 80 ? -12.059 -4.839 13.001 1.00 67.25 80 LEU A N 1
ATOM 591 C CA . LEU A 1 80 ? -12.423 -5.567 11.785 1.00 67.25 80 LEU A CA 1
ATOM 592 C C . LEU A 1 80 ? -11.671 -6.897 11.637 1.00 67.25 80 LEU A C 1
ATOM 594 O O . LEU A 1 80 ? -11.861 -7.584 10.637 1.00 67.25 80 LEU A O 1
ATOM 598 N N . ALA A 1 81 ? -10.825 -7.260 12.606 1.00 62.28 81 ALA A N 1
ATOM 599 C CA . ALA A 1 81 ? -9.980 -8.456 12.549 1.00 62.28 81 ALA A CA 1
ATOM 600 C C . ALA A 1 81 ? -10.786 -9.753 12.393 1.00 62.28 81 ALA A C 1
ATOM 602 O O . ALA A 1 81 ? -10.378 -10.628 11.637 1.00 62.28 81 ALA A O 1
ATOM 603 N N . ASP A 1 82 ? -11.960 -9.837 13.022 1.00 58.12 82 ASP A N 1
ATOM 604 C CA . ASP A 1 82 ? -12.846 -11.006 12.929 1.00 58.12 82 ASP A CA 1
ATOM 605 C C . ASP A 1 82 ? -13.734 -11.011 11.667 1.00 58.12 82 ASP A C 1
ATOM 607 O O . ASP A 1 82 ? -14.411 -11.997 11.385 1.00 58.12 82 ASP A O 1
ATOM 611 N N . VAL A 1 83 ? -13.751 -9.915 10.895 1.00 53.22 83 VAL A N 1
ATOM 612 C CA . VAL A 1 83 ? -14.645 -9.719 9.735 1.00 53.22 83 VAL A CA 1
ATOM 613 C C . VAL A 1 83 ? -13.875 -9.687 8.408 1.00 53.22 83 VAL A C 1
ATOM 615 O O . VAL A 1 83 ? -14.430 -10.030 7.365 1.00 53.22 83 VAL A O 1
ATOM 618 N N . LEU A 1 84 ? -12.599 -9.287 8.422 1.00 59.12 84 LEU A N 1
ATOM 619 C CA . LEU A 1 84 ? -11.773 -9.103 7.228 1.00 59.12 84 LEU A CA 1
ATOM 620 C C . LEU A 1 84 ? -10.445 -9.861 7.342 1.00 59.12 84 LEU A C 1
ATOM 622 O O . LEU A 1 84 ? -9.504 -9.401 7.984 1.00 59.12 84 LEU A O 1
ATOM 626 N N . ALA A 1 85 ? -10.338 -10.976 6.618 1.00 58.62 85 ALA A N 1
ATOM 627 C CA . ALA A 1 85 ? -9.050 -11.556 6.254 1.00 58.62 85 ALA A CA 1
ATOM 628 C C . ALA A 1 85 ? -8.564 -10.878 4.962 1.00 58.62 85 ALA A C 1
ATOM 630 O O . ALA A 1 85 ? -9.143 -11.086 3.896 1.00 58.62 85 ALA A O 1
ATOM 631 N N . PHE A 1 86 ? -7.536 -10.029 5.057 1.00 62.19 86 PHE A N 1
ATOM 632 C CA . PHE A 1 86 ? -6.948 -9.356 3.897 1.00 62.19 86 PHE A CA 1
ATOM 633 C C . PHE A 1 86 ? -5.573 -9.942 3.583 1.00 62.19 86 PHE A C 1
ATOM 635 O O . PHE A 1 86 ? -4.630 -9.756 4.352 1.00 62.19 86 PHE A O 1
ATOM 642 N N . ASP A 1 87 ? -5.457 -10.616 2.440 1.00 66.69 87 ASP A N 1
ATOM 643 C CA . ASP A 1 87 ? -4.166 -11.005 1.885 1.00 66.69 87 ASP A CA 1
ATOM 644 C C . ASP A 1 87 ? -3.728 -9.973 0.837 1.00 66.69 87 ASP A C 1
ATOM 646 O O . ASP A 1 87 ? -4.417 -9.731 -0.153 1.00 66.69 87 ASP A O 1
ATOM 650 N N . VAL A 1 88 ? -2.578 -9.343 1.079 1.00 60.06 88 VAL A N 1
ATOM 651 C CA . VAL A 1 88 ? -1.924 -8.419 0.134 1.00 60.06 88 VAL A CA 1
ATOM 652 C C . VAL A 1 88 ? -1.334 -9.197 -1.055 1.00 60.06 88 VAL A C 1
ATOM 654 O O . VAL A 1 88 ? -1.069 -8.618 -2.109 1.00 60.06 88 VAL A O 1
ATOM 657 N N . GLY A 1 89 ? -1.116 -10.509 -0.905 1.00 65.88 89 GLY A N 1
ATOM 658 C CA . GLY A 1 89 ? -0.374 -11.310 -1.868 1.00 65.88 89 GLY A CA 1
ATOM 659 C C . GLY A 1 89 ? 1.052 -10.777 -2.058 1.00 65.88 89 GLY A C 1
ATOM 660 O O . GLY A 1 89 ? 1.665 -10.230 -1.134 1.00 65.88 89 GLY A O 1
ATOM 661 N N . GLY A 1 90 ? 1.582 -10.931 -3.273 1.00 71.75 90 GLY A N 1
ATOM 662 C CA . GLY A 1 90 ? 2.875 -10.375 -3.694 1.00 71.75 90 GLY A CA 1
ATOM 663 C C . GLY A 1 90 ? 2.808 -8.946 -4.252 1.00 71.75 90 GLY A C 1
ATOM 664 O O . GLY A 1 90 ? 3.795 -8.483 -4.817 1.00 71.75 90 GLY A O 1
ATOM 665 N N . ASP A 1 91 ? 1.668 -8.250 -4.144 1.00 81.44 91 ASP A N 1
ATOM 666 C CA . ASP A 1 91 ? 1.458 -6.930 -4.754 1.00 81.44 91 ASP A CA 1
ATOM 667 C C . ASP A 1 91 ? 1.532 -5.798 -3.713 1.00 81.44 91 ASP A C 1
ATOM 669 O O . ASP A 1 91 ? 0.582 -5.495 -2.984 1.00 81.44 91 ASP A O 1
ATOM 673 N N . VAL A 1 92 ? 2.687 -5.129 -3.672 1.00 77.31 92 VAL A N 1
ATOM 674 C CA . VAL A 1 92 ? 2.940 -3.980 -2.788 1.00 77.31 92 VAL A CA 1
ATOM 675 C C . VAL A 1 92 ? 1.986 -2.816 -3.073 1.00 77.31 92 VAL A C 1
ATOM 677 O O . VAL A 1 92 ? 1.517 -2.165 -2.137 1.00 77.31 92 VAL A O 1
ATOM 680 N N . GLU A 1 93 ? 1.693 -2.525 -4.346 1.00 80.94 93 GLU A N 1
ATOM 681 C CA . GLU A 1 93 ? 0.855 -1.381 -4.725 1.00 80.94 93 GLU A CA 1
ATOM 682 C C . GLU A 1 93 ? -0.584 -1.593 -4.242 1.00 80.94 93 GLU A C 1
ATOM 684 O O . GLU A 1 93 ? -1.198 -0.670 -3.696 1.00 80.94 93 GLU A O 1
ATOM 689 N N . ALA A 1 94 ? -1.110 -2.810 -4.393 1.00 82.56 94 ALA A N 1
ATOM 690 C CA . ALA A 1 94 ? -2.424 -3.186 -3.885 1.00 82.56 94 ALA A CA 1
ATOM 691 C C . ALA A 1 94 ? -2.505 -3.032 -2.357 1.00 82.56 94 ALA A C 1
ATOM 693 O O . ALA A 1 94 ? -3.437 -2.400 -1.850 1.00 82.56 94 ALA A O 1
ATOM 694 N N . GLY A 1 95 ? -1.499 -3.520 -1.620 1.00 80.88 95 GLY A N 1
ATOM 695 C CA . GLY A 1 95 ? -1.441 -3.376 -0.162 1.00 80.88 95 GLY A CA 1
ATOM 696 C C . GLY A 1 95 ? -1.396 -1.917 0.304 1.00 80.88 95 GLY A C 1
ATOM 697 O O . GLY A 1 95 ? -2.120 -1.531 1.223 1.00 80.88 95 GLY A O 1
ATOM 698 N N . LEU A 1 96 ? -0.612 -1.072 -0.369 1.00 81.62 96 LEU A N 1
ATOM 699 C CA . LEU A 1 96 ? -0.514 0.360 -0.067 1.00 81.62 96 LEU A CA 1
ATOM 700 C C . LEU A 1 96 ? -1.846 1.105 -0.264 1.00 81.62 96 LEU A C 1
ATOM 702 O O . LEU A 1 96 ? -2.209 1.944 0.564 1.00 81.62 96 LEU A O 1
ATOM 706 N N . LYS A 1 97 ? -2.612 0.782 -1.314 1.00 83.44 97 LYS A N 1
ATOM 707 C CA . LYS A 1 97 ? -3.952 1.364 -1.526 1.00 83.44 97 LYS A CA 1
ATOM 708 C C . LYS A 1 97 ? -4.913 1.005 -0.395 1.00 83.44 97 LYS A C 1
ATOM 710 O O . LYS A 1 97 ? -5.683 1.855 0.051 1.00 83.44 97 LYS A O 1
ATOM 715 N N . VAL A 1 98 ? -4.847 -0.227 0.106 1.00 81.62 98 VAL A N 1
ATOM 716 C CA . VAL A 1 98 ? -5.687 -0.671 1.226 1.00 81.62 98 VAL A CA 1
ATOM 717 C C . VAL A 1 98 ? -5.321 0.036 2.523 1.00 81.62 98 VAL A C 1
ATOM 719 O O . VAL A 1 98 ? -6.222 0.513 3.215 1.00 81.62 98 VAL A O 1
ATOM 722 N N . ILE A 1 99 ? -4.027 0.215 2.810 1.00 80.31 99 ILE A N 1
ATOM 723 C CA . ILE A 1 99 ? -3.581 1.039 3.945 1.00 80.31 99 ILE A CA 1
ATOM 724 C C . ILE A 1 99 ? -4.185 2.443 3.858 1.00 80.31 99 ILE A C 1
ATOM 726 O O . ILE A 1 99 ? -4.738 2.926 4.846 1.00 80.31 99 ILE A O 1
ATOM 730 N N . TYR A 1 100 ? -4.122 3.085 2.687 1.00 79.12 100 TYR A N 1
ATOM 731 C CA . TYR A 1 100 ? -4.680 4.426 2.508 1.00 79.12 100 TYR A CA 1
ATOM 732 C C . TYR A 1 100 ? -6.177 4.480 2.840 1.00 79.12 100 TYR A C 1
ATOM 734 O O . TYR A 1 100 ? -6.606 5.357 3.585 1.00 79.12 100 TYR A O 1
ATOM 742 N N . VAL A 1 101 ? -6.978 3.535 2.333 1.00 82.38 101 VAL A N 1
ATOM 743 C CA . VAL A 1 101 ? -8.430 3.499 2.586 1.00 82.38 101 VAL A CA 1
ATOM 744 C C . VAL A 1 101 ? -8.743 3.266 4.066 1.00 82.38 101 VAL A C 1
ATOM 746 O O . VAL A 1 101 ? -9.636 3.924 4.606 1.00 82.38 101 VAL A O 1
ATOM 749 N N . LEU A 1 102 ? -8.011 2.368 4.731 1.00 78.56 102 LEU A N 1
ATOM 750 C CA . LEU A 1 102 ? -8.207 2.079 6.154 1.00 78.56 102 LEU A CA 1
ATOM 751 C C . LEU A 1 102 ? -7.898 3.303 7.023 1.00 78.56 102 LEU A C 1
ATOM 753 O O . LEU A 1 102 ? -8.695 3.653 7.891 1.00 78.56 102 LEU A O 1
ATOM 757 N N . VAL A 1 103 ? -6.796 4.003 6.741 1.00 72.31 103 VAL A N 1
ATOM 758 C CA . VAL A 1 103 ? -6.412 5.222 7.470 1.00 72.31 103 VAL A CA 1
ATOM 759 C C . VAL A 1 103 ? -7.371 6.380 7.174 1.00 72.31 103 VAL A C 1
ATOM 761 O O . VAL A 1 103 ? -7.805 7.077 8.092 1.00 72.31 103 VAL A O 1
ATOM 764 N N . ALA A 1 104 ? -7.764 6.568 5.911 1.00 70.88 104 ALA A N 1
ATOM 765 C CA . ALA A 1 104 ? -8.688 7.630 5.517 1.00 70.88 104 ALA A CA 1
ATOM 766 C C . ALA A 1 104 ? -10.075 7.466 6.165 1.00 70.88 104 ALA A C 1
ATOM 768 O O . ALA A 1 104 ? -10.683 8.458 6.570 1.00 70.88 104 ALA A O 1
ATOM 769 N N . ARG A 1 105 ? -10.574 6.228 6.313 1.00 62.81 105 ARG A N 1
ATOM 770 C CA . ARG A 1 105 ? -11.849 5.961 7.007 1.00 62.81 105 ARG A CA 1
ATOM 771 C C . ARG A 1 105 ? -11.746 6.048 8.528 1.00 62.81 105 ARG A C 1
ATOM 773 O O . ARG A 1 105 ? -12.762 6.313 9.162 1.00 62.81 105 ARG A O 1
ATOM 780 N N . SER A 1 106 ? -10.564 5.857 9.118 1.00 60.06 106 SER A N 1
ATOM 781 C CA . SER A 1 106 ? -10.387 5.918 10.576 1.00 60.06 106 SER A CA 1
ATOM 782 C C . SER A 1 106 ? -10.254 7.344 11.128 1.00 60.06 106 SER A C 1
ATOM 784 O O . SER A 1 106 ? -10.064 7.507 12.331 1.00 60.06 106 SER A O 1
ATOM 786 N N . GLY A 1 107 ? -10.277 8.379 10.277 1.00 54.78 107 GLY A N 1
ATOM 787 C CA . GLY A 1 107 ? -10.046 9.766 10.698 1.00 54.78 107 GLY A CA 1
ATOM 788 C C . GLY A 1 107 ? -8.632 10.024 11.235 1.00 54.78 107 GLY A C 1
ATOM 789 O O . GLY A 1 107 ? -8.405 11.035 11.901 1.00 54.78 107 GLY A O 1
ATOM 790 N N . GLY A 1 108 ? -7.684 9.117 10.969 1.00 48.75 108 GLY A N 1
ATOM 791 C CA . GLY A 1 108 ? -6.308 9.216 11.438 1.00 48.75 108 GLY A CA 1
ATOM 792 C C . GLY A 1 108 ? -5.599 10.402 10.795 1.00 48.75 108 GLY A C 1
ATOM 793 O O . GLY A 1 108 ? -5.182 10.334 9.641 1.00 48.75 108 GLY A O 1
ATOM 794 N N . ARG A 1 109 ? -5.461 11.495 11.545 1.00 46.44 109 ARG A N 1
ATOM 795 C CA . ARG A 1 109 ? -4.485 12.546 11.250 1.00 46.44 109 ARG A CA 1
ATOM 796 C C . ARG A 1 109 ? -3.126 12.060 11.753 1.00 46.44 109 ARG A C 1
ATOM 798 O O . ARG A 1 109 ? -3.045 11.567 12.877 1.00 46.44 109 ARG A O 1
ATOM 805 N N . TRP A 1 110 ? -2.127 12.134 10.876 1.00 54.84 110 TRP A N 1
ATOM 806 C CA . TRP A 1 110 ? -0.726 11.827 11.168 1.00 54.84 110 TRP A CA 1
ATOM 807 C C . TRP A 1 110 ? -0.176 12.694 12.297 1.00 54.84 110 TRP A C 1
ATOM 809 O O . TRP A 1 110 ? -0.549 13.891 12.339 1.00 54.84 110 TRP A O 1
#

Organism: NCBI:txid1169539

Sequence (110 aa):
MMTSSSQPPPAPPNGHTAPPAVPPLRSIAISKAAEMAMSTDPNRRAALRSQISGSHPDDVDTMLCEVRRRVHEQISRLGLADVLAFDVGGDVEAGLKVIYVLVARSGGRW

Radius of gyration: 21.7 Å; chains: 1; bounding box: 31×28×83 Å